Protein AF-A0A2T5NM93-F1 (afdb_monomer_lite)

pLDDT: mean 80.51, std 14.18, range [52.03, 96.31]

Sequence (42 aa):
MELLTLLLSDDVGILSLVTIVVTTLVVLGALVAIFKNVKKPE

Foldseek 3Di:
DVVVVVLVVDPVSVVVVVVVVVVVVVVVVVVVVVVVCVVDVD

Radius of gyration: 16.81 Å; chains: 1; bounding box: 43×14×37 Å

Secondary structure (DSSP, 8-state):
--HHHHHHHSHHHHHHHHHHHHHHHHHHHHHHHHHHHHH---

Structure (mmCIF, N/CA/C/O backbone):
data_AF-A0A2T5NM93-F1
#
_entry.id   AF-A0A2T5NM93-F1
#
loop_
_atom_site.group_PDB
_atom_site.id
_atom_site.type_symbol
_atom_site.label_atom_id
_atom_site.label_alt_id
_atom_site.label_comp_id
_atom_site.label_asym_id
_atom_site.label_entity_id
_atom_site.label_seq_id
_atom_site.pdbx_PDB_ins_code
_atom_site.Cartn_x
_atom_site.Cartn_y
_atom_site.Cartn_z
_atom_site.occupancy
_atom_site.B_iso_or_equiv
_atom_site.auth_seq_id
_atom_site.auth_comp_id
_atom_site.auth_asym_id
_atom_site.auth_atom_id
_atom_site.pdbx_PDB_model_num
ATOM 1 N N . MET A 1 1 ? 21.610 10.326 -13.406 1.00 52.03 1 MET A N 1
ATOM 2 C CA . MET A 1 1 ? 20.224 10.706 -13.763 1.00 52.03 1 MET A CA 1
ATOM 3 C C . MET A 1 1 ? 19.726 9.981 -15.020 1.00 52.03 1 MET A C 1
ATOM 5 O O . MET A 1 1 ? 18.768 10.427 -15.625 1.00 52.03 1 MET A O 1
ATOM 9 N N . GLU A 1 2 ? 20.321 8.839 -15.385 1.00 62.34 2 GLU A N 1
ATOM 10 C CA . GLU A 1 2 ? 19.892 8.047 -16.553 1.00 62.34 2 GLU A CA 1
ATOM 11 C C . GLU A 1 2 ? 19.152 6.769 -16.130 1.00 62.34 2 GLU A C 1
ATOM 13 O O . GLU A 1 2 ? 18.182 6.378 -16.764 1.00 62.34 2 GLU A O 1
ATOM 18 N N . LEU A 1 3 ? 19.525 6.180 -14.986 1.00 65.69 3 LEU A N 1
ATOM 19 C CA . LEU A 1 3 ? 18.906 4.957 -14.460 1.00 65.69 3 LEU A CA 1
ATOM 20 C C . LEU A 1 3 ? 17.466 5.158 -13.972 1.00 65.69 3 LEU A C 1
ATOM 22 O O . LEU A 1 3 ? 16.630 4.298 -14.204 1.00 65.69 3 LEU A O 1
ATOM 26 N N . LEU A 1 4 ? 17.156 6.289 -13.327 1.00 64.06 4 LEU A N 1
ATOM 27 C CA . LEU A 1 4 ? 15.785 6.601 -12.894 1.00 64.06 4 LEU A CA 1
ATOM 28 C C . LEU A 1 4 ? 14.847 6.780 -14.090 1.00 64.06 4 LEU A C 1
ATOM 30 O O . LEU A 1 4 ? 13.730 6.286 -14.055 1.00 64.06 4 LEU A O 1
ATOM 34 N N . THR A 1 5 ? 15.314 7.444 -15.148 1.00 63.47 5 THR A N 1
ATOM 35 C CA . THR A 1 5 ? 14.554 7.659 -16.387 1.00 63.47 5 THR A CA 1
ATOM 36 C C . THR A 1 5 ? 14.365 6.355 -17.156 1.00 63.47 5 THR A C 1
ATOM 38 O O . THR A 1 5 ? 13.289 6.122 -17.689 1.00 63.47 5 THR A O 1
ATOM 41 N N . LEU A 1 6 ? 15.373 5.474 -17.159 1.00 63.16 6 LEU A N 1
ATOM 42 C CA . LEU A 1 6 ? 15.267 4.133 -17.735 1.00 63.16 6 LEU A CA 1
ATOM 43 C C . LEU A 1 6 ? 14.256 3.269 -16.963 1.00 63.16 6 LEU A C 1
ATOM 45 O O . LEU A 1 6 ? 13.413 2.630 -17.574 1.00 63.16 6 LEU A O 1
ATOM 49 N N . LEU A 1 7 ? 14.290 3.314 -15.627 1.00 62.97 7 LEU A N 1
ATOM 50 C CA . LEU A 1 7 ? 13.385 2.562 -14.751 1.00 62.97 7 LEU A CA 1
ATOM 51 C C . LEU A 1 7 ? 11.948 3.113 -14.779 1.00 62.97 7 LEU A C 1
ATOM 53 O O . LEU A 1 7 ? 11.004 2.362 -14.568 1.00 62.97 7 LEU A O 1
ATOM 57 N N . LEU A 1 8 ? 11.775 4.409 -15.067 1.00 60.62 8 LEU A N 1
ATOM 58 C CA . LEU A 1 8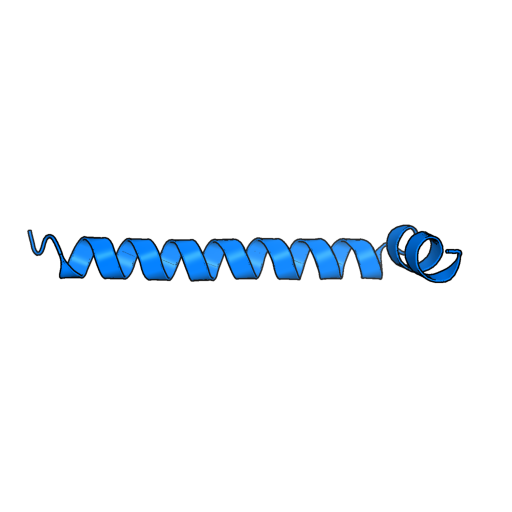 ? 10.470 5.020 -15.347 1.00 60.62 8 LEU A CA 1
ATOM 59 C C . LEU A 1 8 ? 9.978 4.765 -16.774 1.00 60.62 8 LEU A C 1
ATOM 61 O O . LEU A 1 8 ? 8.786 4.880 -17.007 1.00 60.62 8 LEU A O 1
ATOM 65 N N . SER A 1 9 ? 10.863 4.482 -17.729 1.00 65.50 9 SER A N 1
ATOM 66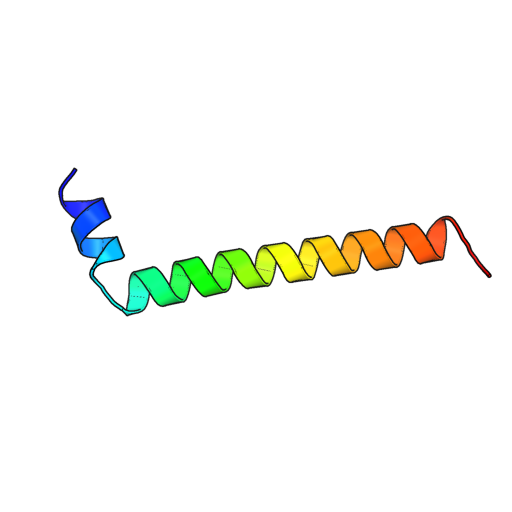 C CA . SER A 1 9 ? 10.480 4.174 -19.112 1.00 65.50 9 SER A CA 1
ATOM 67 C C . SER A 1 9 ? 10.190 2.687 -19.323 1.00 65.50 9 SER A C 1
ATOM 69 O O . SER A 1 9 ? 9.749 2.306 -20.406 1.00 65.50 9 SER A O 1
ATOM 71 N N . ASP A 1 10 ? 10.460 1.866 -18.309 1.00 77.25 10 ASP A N 1
ATOM 72 C CA . ASP A 1 10 ? 10.199 0.435 -18.293 1.00 77.25 10 ASP A CA 1
ATOM 73 C C . ASP A 1 10 ? 8.795 0.198 -17.715 1.00 77.25 10 ASP A C 1
ATOM 75 O O . ASP A 1 10 ? 8.511 0.578 -16.573 1.00 77.25 10 ASP A O 1
ATOM 79 N N . ASP A 1 11 ? 7.899 -0.417 -18.491 1.00 76.44 11 ASP A N 1
ATOM 80 C CA . ASP A 1 11 ? 6.493 -0.648 -18.109 1.00 76.44 11 ASP A CA 1
ATOM 81 C C . ASP A 1 11 ? 6.370 -1.365 -16.751 1.00 76.44 11 ASP A C 1
ATOM 83 O O . ASP A 1 11 ? 5.449 -1.117 -15.968 1.00 76.44 11 ASP A O 1
ATOM 87 N N . VAL A 1 12 ? 7.351 -2.212 -16.426 1.00 79.12 12 VAL A N 1
ATOM 88 C CA . VAL A 1 12 ? 7.455 -2.929 -15.149 1.00 79.12 12 VAL A CA 1
ATOM 89 C C . VAL A 1 12 ? 7.728 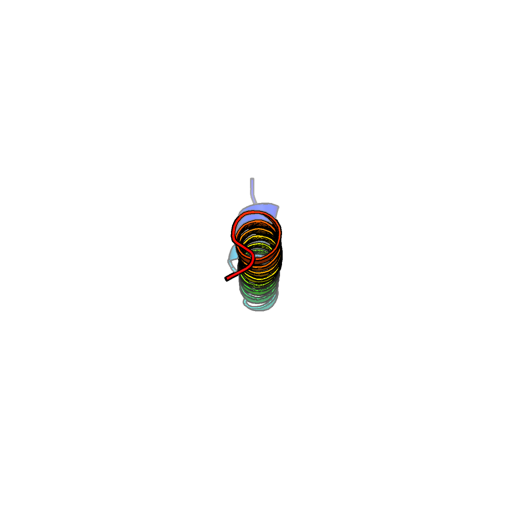-1.976 -13.976 1.00 79.12 12 VAL A C 1
ATOM 91 O O . VAL A 1 12 ? 7.178 -2.159 -12.886 1.00 79.12 12 VAL A O 1
ATOM 94 N N . GLY A 1 13 ? 8.545 -0.941 -14.182 1.00 81.44 13 GLY A N 1
ATOM 95 C CA . GLY A 1 13 ? 8.877 0.052 -13.162 1.00 81.44 13 GLY A CA 1
ATOM 96 C C . GLY A 1 13 ? 7.701 0.973 -12.841 1.00 81.44 13 GLY A C 1
ATOM 97 O O . GLY A 1 13 ? 7.404 1.195 -11.663 1.00 81.44 13 GLY A O 1
ATOM 98 N N . ILE A 1 14 ? 6.968 1.429 -13.866 1.00 86.00 14 ILE A N 1
ATOM 99 C CA . ILE A 1 14 ? 5.721 2.190 -13.681 1.00 86.00 14 ILE A CA 1
ATOM 100 C C . ILE A 1 14 ? 4.675 1.328 -12.968 1.00 86.00 14 ILE A C 1
ATOM 102 O O . ILE A 1 14 ? 4.082 1.777 -11.987 1.00 86.00 14 ILE A O 1
ATOM 106 N N . LEU A 1 15 ? 4.464 0.084 -13.412 1.00 88.38 15 LEU A N 1
ATOM 107 C CA . LEU A 1 15 ? 3.479 -0.816 -12.808 1.00 88.38 15 LEU A CA 1
ATOM 108 C C . LEU A 1 15 ? 3.782 -1.084 -11.326 1.00 88.38 15 LEU A C 1
ATOM 110 O O . LEU A 1 15 ? 2.872 -1.078 -10.493 1.00 88.38 15 LEU A O 1
ATOM 114 N N . SER A 1 16 ? 5.059 -1.262 -10.981 1.00 87.62 16 SER A N 1
ATOM 115 C CA . SER A 1 16 ? 5.513 -1.415 -9.596 1.00 87.62 16 SER A CA 1
ATOM 116 C C . SER A 1 16 ? 5.224 -0.163 -8.760 1.00 87.62 16 SER A C 1
ATOM 118 O O . SER A 1 16 ? 4.612 -0.256 -7.695 1.00 87.62 16 SER A O 1
ATOM 120 N N . LEU A 1 17 ? 5.563 1.025 -9.270 1.00 88.25 17 LEU A N 1
ATOM 121 C CA . LEU A 1 17 ? 5.276 2.304 -8.611 1.00 88.25 17 LEU A CA 1
ATOM 122 C C . LEU A 1 17 ? 3.778 2.510 -8.375 1.00 88.25 17 LEU A C 1
ATOM 124 O O . LEU A 1 17 ? 3.370 2.843 -7.263 1.00 88.25 17 LEU A O 1
ATOM 128 N N . VAL A 1 18 ? 2.951 2.260 -9.391 1.00 90.56 18 VAL A N 1
ATOM 129 C CA . VAL A 1 18 ? 1.490 2.353 -9.278 1.00 90.56 18 VAL A CA 1
ATOM 130 C C . VAL A 1 18 ? 0.975 1.375 -8.224 1.00 90.56 18 VAL A C 1
ATOM 132 O O . VAL A 1 18 ? 0.179 1.760 -7.371 1.00 90.56 18 VAL A O 1
ATOM 135 N N . THR A 1 19 ? 1.475 0.139 -8.213 1.00 93.62 19 THR A N 1
ATOM 136 C CA . THR A 1 19 ? 1.084 -0.876 -7.226 1.00 93.62 19 THR A CA 1
ATOM 137 C C . THR A 1 19 ? 1.428 -0.443 -5.801 1.00 93.62 19 THR A C 1
ATOM 139 O O . THR A 1 19 ? 0.595 -0.565 -4.901 1.0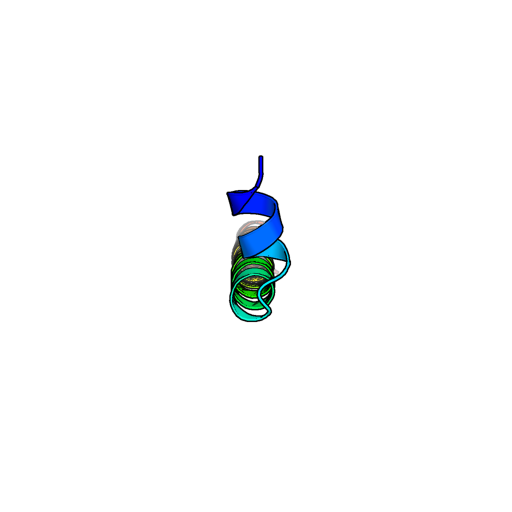0 93.62 19 THR A O 1
ATOM 142 N N . ILE A 1 20 ? 2.621 0.117 -5.584 1.00 93.50 20 ILE A N 1
ATOM 143 C CA . ILE A 1 20 ? 3.054 0.632 -4.277 1.00 93.50 20 ILE A CA 1
ATOM 144 C C . ILE A 1 20 ? 2.150 1.782 -3.824 1.00 93.50 20 ILE A C 1
ATOM 146 O O . ILE A 1 20 ? 1.691 1.799 -2.678 1.00 93.50 20 ILE A O 1
ATOM 150 N N . VAL A 1 21 ? 1.853 2.726 -4.720 1.00 94.88 21 VAL A N 1
ATOM 151 C CA . VAL A 1 21 ? 0.992 3.877 -4.420 1.00 94.88 21 VAL A CA 1
ATOM 152 C C . VAL A 1 21 ? -0.421 3.415 -4.067 1.00 94.88 21 VAL A C 1
ATOM 154 O O . VAL A 1 21 ? -0.947 3.803 -3.023 1.00 94.88 21 VAL A O 1
ATOM 157 N N . VAL A 1 22 ? -1.018 2.539 -4.878 1.00 95.81 22 VAL A N 1
ATOM 158 C CA . VAL A 1 22 ? -2.364 1.997 -4.637 1.00 95.81 22 VAL A CA 1
ATOM 159 C C . VAL A 1 22 ? -2.411 1.236 -3.315 1.00 95.81 22 VAL A C 1
ATOM 161 O O . VAL A 1 22 ? -3.298 1.483 -2.500 1.00 95.81 22 VAL A O 1
ATOM 164 N N . THR A 1 23 ? -1.430 0.373 -3.053 1.00 96.31 23 THR A N 1
ATOM 165 C CA . THR A 1 23 ? -1.351 -0.387 -1.797 1.00 96.31 23 THR A CA 1
ATOM 166 C C . THR A 1 23 ? -1.277 0.549 -0.592 1.00 96.31 23 THR A C 1
ATOM 168 O O . THR A 1 23 ? -1.991 0.360 0.391 1.00 96.31 23 THR A O 1
ATOM 171 N N . THR A 1 24 ? -0.474 1.609 -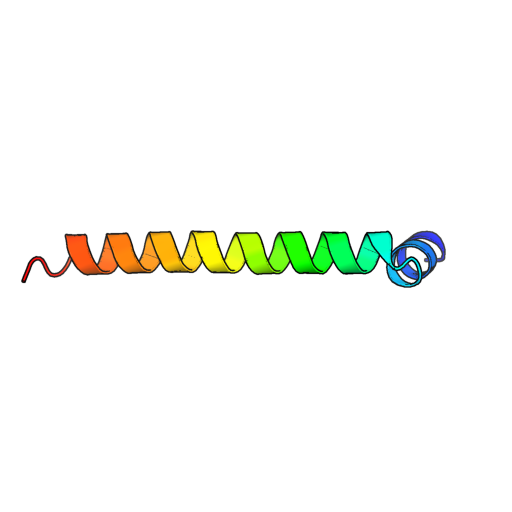0.684 1.00 96.00 24 THR A N 1
ATOM 172 C CA . THR A 1 24 ? -0.329 2.601 0.389 1.00 96.00 24 THR A CA 1
ATOM 173 C C . THR A 1 24 ? -1.644 3.334 0.662 1.00 96.00 24 THR A C 1
ATOM 175 O O . THR A 1 24 ? -2.034 3.493 1.820 1.00 96.00 24 THR A O 1
ATOM 178 N N . LEU A 1 25 ? -2.367 3.735 -0.389 1.00 96.19 25 LEU A N 1
ATOM 179 C CA . LEU A 1 25 ? -3.675 4.384 -0.260 1.00 96.19 25 LEU A CA 1
ATOM 180 C C . LEU A 1 25 ? -4.723 3.454 0.363 1.00 96.19 25 LEU A C 1
ATOM 182 O O . LEU A 1 25 ? -5.495 3.897 1.213 1.00 96.19 25 LEU A O 1
ATOM 186 N N . VAL A 1 26 ? -4.729 2.172 -0.010 1.00 95.94 26 VAL A N 1
ATOM 187 C CA . VAL A 1 26 ? -5.635 1.169 0.570 1.00 95.94 26 VAL A CA 1
ATOM 188 C C . VAL A 1 26 ? -5.358 0.982 2.061 1.00 95.94 26 VAL A C 1
ATOM 190 O O . VAL A 1 26 ? -6.292 1.021 2.860 1.00 95.94 26 VAL A O 1
ATOM 193 N N . VAL A 1 27 ? -4.088 0.841 2.456 1.00 96.19 27 VAL A N 1
ATOM 194 C CA . VAL A 1 27 ? -3.706 0.694 3.870 1.00 96.19 27 VAL A CA 1
ATOM 195 C C . VAL A 1 27 ? -4.093 1.936 4.673 1.00 96.19 27 VAL A C 1
ATOM 197 O O . VAL A 1 27 ? -4.701 1.812 5.735 1.00 96.19 27 VAL A O 1
ATOM 200 N N . LEU A 1 28 ? -3.814 3.138 4.159 1.00 95.69 28 LEU A N 1
ATOM 201 C CA . LEU A 1 28 ? -4.219 4.388 4.808 1.00 95.69 28 LEU A CA 1
ATOM 202 C C . LEU A 1 28 ? -5.742 4.495 4.937 1.00 95.69 28 LEU A C 1
ATOM 204 O O . LEU A 1 28 ? -6.242 4.837 6.007 1.00 95.69 28 LEU A O 1
ATOM 208 N N . GLY A 1 29 ? -6.486 4.161 3.881 1.00 93.25 29 GLY A N 1
ATOM 209 C CA . GLY A 1 29 ? -7.947 4.153 3.894 1.00 93.25 29 GLY A CA 1
ATOM 210 C C . GLY A 1 29 ? -8.514 3.177 4.925 1.00 93.25 29 GLY A C 1
ATOM 211 O O . GLY A 1 29 ? -9.404 3.547 5.691 1.00 93.25 29 GLY A O 1
ATOM 212 N N . ALA A 1 30 ? -7.958 1.965 5.003 1.00 93.19 30 ALA A N 1
ATOM 213 C CA . ALA A 1 30 ? -8.344 0.961 5.989 1.00 93.19 30 A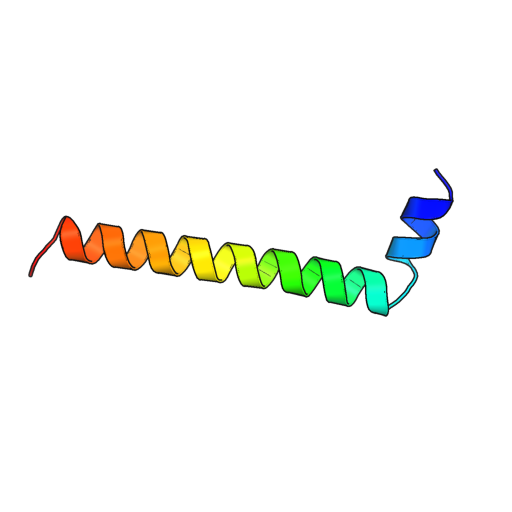LA A CA 1
ATOM 214 C C . ALA A 1 30 ? -8.068 1.438 7.421 1.00 93.19 30 ALA A C 1
ATOM 216 O O . ALA A 1 30 ? -8.952 1.361 8.273 1.00 93.19 30 ALA A O 1
ATOM 217 N N . LEU A 1 31 ? -6.884 2.002 7.680 1.00 93.94 31 LEU A N 1
ATOM 218 C CA . LEU A 1 31 ? -6.546 2.570 8.986 1.00 93.94 31 LEU A CA 1
ATOM 219 C C . LEU A 1 31 ? -7.513 3.691 9.370 1.00 93.94 31 LEU A C 1
ATOM 221 O O . LEU A 1 31 ? -8.045 3.683 10.477 1.00 93.94 31 LEU A O 1
ATOM 225 N N . VAL A 1 32 ? -7.796 4.623 8.458 1.00 91.44 32 VAL A N 1
ATOM 226 C CA . VAL A 1 32 ? -8.749 5.714 8.703 1.00 91.44 32 VAL A CA 1
ATOM 227 C C . VAL A 1 32 ? -10.151 5.172 8.980 1.00 91.44 32 VAL A C 1
ATOM 229 O O . VAL A 1 32 ? -10.801 5.637 9.914 1.00 91.44 32 VAL A O 1
ATOM 232 N N . ALA A 1 33 ? -10.622 4.188 8.213 1.00 90.38 33 ALA A N 1
ATOM 233 C CA . ALA A 1 33 ? -11.929 3.571 8.424 1.00 90.38 33 ALA A CA 1
ATOM 234 C C . ALA A 1 33 ? -12.023 2.896 9.802 1.00 90.38 33 ALA A C 1
ATOM 236 O O . ALA A 1 33 ? -12.983 3.130 10.535 1.00 90.38 33 ALA A O 1
ATOM 237 N N . ILE A 1 34 ? -10.993 2.141 10.197 1.00 88.81 34 ILE A N 1
ATOM 238 C CA . ILE A 1 34 ? -10.902 1.524 11.527 1.00 88.81 34 ILE A CA 1
ATOM 239 C C . ILE A 1 34 ? -10.897 2.603 12.615 1.00 88.81 34 ILE A C 1
ATOM 241 O O . ILE A 1 34 ? -11.695 2.535 13.544 1.00 88.81 34 ILE A O 1
ATOM 245 N N . PHE A 1 35 ? -10.068 3.643 12.488 1.00 87.25 35 PHE A N 1
ATOM 246 C CA . PHE A 1 35 ? -10.029 4.746 13.452 1.00 87.25 35 PHE A CA 1
ATOM 247 C C . PHE A 1 35 ? -11.369 5.476 13.572 1.00 87.25 35 PHE A C 1
ATOM 249 O O . PHE A 1 35 ? -11.744 5.882 14.673 1.00 87.25 35 PHE A O 1
ATOM 256 N N . LYS A 1 36 ? -12.101 5.642 12.464 1.00 83.06 36 LYS A N 1
ATOM 257 C CA . LYS A 1 36 ? -13.442 6.236 12.472 1.00 83.06 36 LYS A CA 1
ATOM 258 C C . LYS A 1 36 ? -14.447 5.348 13.204 1.00 83.06 36 LYS A C 1
ATOM 260 O O . LYS A 1 36 ? -15.156 5.882 14.048 1.00 83.06 36 LYS A O 1
ATOM 265 N N . ASN A 1 37 ? -14.448 4.038 12.955 1.00 78.00 37 ASN A N 1
ATOM 266 C CA . ASN A 1 37 ? -15.312 3.083 13.662 1.00 78.00 37 ASN A CA 1
ATOM 267 C C . ASN A 1 37 ? -14.974 2.974 15.159 1.00 78.00 37 ASN A C 1
ATOM 269 O O . ASN A 1 37 ? -15.864 2.851 15.987 1.00 78.00 37 ASN A O 1
ATOM 273 N N . VAL A 1 38 ? -13.695 3.075 15.538 1.00 75.50 38 VAL A N 1
ATOM 274 C CA . VAL A 1 38 ? -13.286 3.044 16.955 1.00 75.50 38 VAL A CA 1
ATOM 275 C C . VAL A 1 38 ? -13.645 4.345 17.684 1.00 75.50 38 VAL A C 1
ATOM 277 O O . VAL A 1 38 ? -14.010 4.311 18.855 1.00 75.50 38 VAL A O 1
ATOM 280 N N . LYS A 1 39 ? -13.542 5.509 17.023 1.00 66.12 39 LYS A N 1
ATOM 281 C CA . LYS A 1 39 ? -13.869 6.815 17.635 1.00 66.12 39 LYS A CA 1
ATOM 282 C C . LYS A 1 39 ? -15.353 7.180 17.584 1.00 66.12 39 LYS A C 1
ATOM 284 O O . LYS A 1 39 ? -15.783 8.025 18.366 1.00 66.12 39 LYS A O 1
ATOM 289 N N . LYS A 1 40 ? -16.114 6.592 16.667 1.00 57.12 40 LYS A N 1
ATOM 290 C CA . LYS A 1 40 ? -17.573 6.655 16.614 1.00 57.12 40 LYS A CA 1
ATOM 291 C C . LYS A 1 40 ? -18.101 5.223 16.566 1.00 57.12 40 LYS A C 1
ATOM 293 O O . LYS A 1 40 ? -18.400 4.745 15.474 1.00 57.12 40 LYS A O 1
ATOM 298 N N . PRO A 1 41 ? -18.175 4.543 17.720 1.00 56.66 41 PRO A N 1
ATOM 299 C CA . PRO A 1 41 ? -19.075 3.415 17.839 1.00 56.66 41 PRO A CA 1
ATOM 300 C C . PRO A 1 41 ? -20.483 4.007 17.737 1.00 56.66 41 PRO A C 1
ATOM 302 O O . PRO A 1 41 ? -20.944 4.689 18.652 1.00 56.66 41 PRO A O 1
ATOM 305 N N . GLU A 1 42 ? -21.082 3.892 16.558 1.00 57.47 42 GLU A N 1
ATOM 306 C CA . GLU A 1 42 ? -22.535 4.004 16.421 1.00 57.47 42 GLU A CA 1
ATOM 307 C C . GLU A 1 42 ? -23.230 2.922 17.259 1.00 57.47 42 GLU A C 1
ATOM 309 O O . GLU A 1 42 ? -22.685 1.795 17.350 1.00 57.47 42 GLU A O 1
#